Protein AF-A0A2E8IDT7-F1 (afdb_monomer_lite)

pLDDT: mean 93.11, std 10.76, range [48.41, 98.69]

Radius of gyration: 14.95 Å; chains: 1; bounding box: 44×23×41 Å

Secondary structure (DSSP, 8-state):
-EEE---SSBPPEEB-TTSSBPTTTT-BGGG--HHHHHHHHHHHHHHHHHHHHHHHHTT-TT-SPP-S-TTGGGGHHHHHHHHHHHHHHHSS--------

Foldseek 3Di:
DFDAAADLFFHTWAADPVRHTDPRGRDGLVPDDPVNVVVLLVVLLVVLLVVLLVCLAVVNPPVDDQRYDCNHNPRPSVVSSVVSSVCSNVVHDHPPPPPD

Structure (mmCIF, N/CA/C/O backbone):
data_AF-A0A2E8IDT7-F1
#
_entry.id   AF-A0A2E8IDT7-F1
#
loop_
_atom_site.group_PDB
_atom_site.id
_atom_site.type_symbol
_atom_site.label_atom_id
_atom_site.label_alt_id
_atom_site.label_comp_id
_atom_site.label_asym_id
_atom_site.label_entity_id
_atom_site.label_seq_id
_atom_site.pdbx_PDB_ins_code
_atom_site.Cartn_x
_atom_site.Cartn_y
_atom_site.Cartn_z
_atom_site.occupancy
_atom_site.B_iso_or_equiv
_atom_site.auth_seq_id
_atom_site.auth_comp_id
_atom_site.auth_asym_id
_atom_site.auth_atom_id
_atom_site.pdbx_PDB_model_num
ATOM 1 N N . MET A 1 1 ? 8.502 -4.683 6.177 1.00 92.31 1 MET A N 1
ATOM 2 C CA . MET A 1 1 ? 8.234 -5.973 5.520 1.00 92.31 1 MET A CA 1
ATOM 3 C C . MET A 1 1 ? 6.798 -6.399 5.786 1.00 92.31 1 MET A C 1
ATOM 5 O O . MET A 1 1 ? 6.339 -6.252 6.914 1.00 92.31 1 MET A O 1
ATOM 9 N N . PHE A 1 2 ? 6.103 -6.903 4.763 1.00 92.94 2 PHE A N 1
ATOM 10 C CA . PHE A 1 2 ? 4.791 -7.528 4.938 1.00 92.94 2 PHE A CA 1
ATOM 11 C C . PHE A 1 2 ? 4.940 -8.900 5.581 1.00 92.94 2 PHE A C 1
ATOM 13 O O . PHE A 1 2 ? 5.823 -9.659 5.191 1.00 92.94 2 PHE A O 1
ATOM 20 N N . THR A 1 3 ? 4.085 -9.207 6.549 1.00 93.81 3 THR A N 1
ATOM 21 C CA . THR A 1 3 ? 4.074 -10.520 7.213 1.00 93.81 3 THR A CA 1
ATOM 22 C C . THR A 1 3 ? 2.737 -11.241 7.075 1.00 93.81 3 THR A C 1
ATOM 24 O O . THR A 1 3 ? 2.673 -12.432 7.351 1.00 93.81 3 THR A O 1
ATOM 27 N N . ALA A 1 4 ? 1.679 -10.541 6.656 1.00 96.06 4 ALA A N 1
ATOM 28 C CA . ALA A 1 4 ? 0.391 -11.132 6.305 1.00 96.06 4 ALA A CA 1
ATOM 29 C C . ALA A 1 4 ? -0.396 -10.208 5.362 1.00 96.06 4 ALA A C 1
ATOM 31 O O . ALA A 1 4 ? -0.264 -8.980 5.431 1.00 96.06 4 ALA A O 1
ATOM 32 N N . PHE A 1 5 ? -1.226 -10.813 4.512 1.00 97.50 5 PHE A N 1
ATOM 33 C CA . PHE A 1 5 ? -2.164 -10.118 3.631 1.00 97.50 5 PHE A CA 1
ATOM 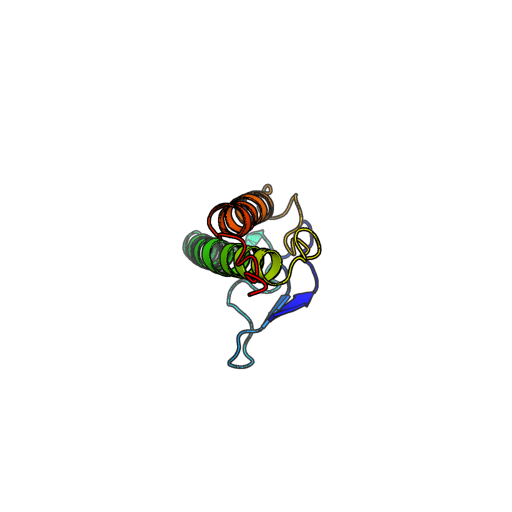34 C C . PHE A 1 5 ? -3.287 -9.440 4.419 1.00 97.50 5 PHE A C 1
ATOM 36 O O . PHE A 1 5 ? -3.687 -9.906 5.486 1.00 97.50 5 PHE A O 1
ATOM 43 N N . GLY A 1 6 ? -3.796 -8.333 3.880 1.00 97.44 6 GLY A N 1
ATOM 44 C CA . GLY A 1 6 ? -4.990 -7.677 4.395 1.00 97.44 6 GLY A CA 1
ATOM 45 C C . GLY A 1 6 ? -6.261 -8.444 4.037 1.00 97.44 6 GLY A C 1
ATOM 46 O O . GLY A 1 6 ? -6.279 -9.303 3.158 1.00 97.44 6 GLY A O 1
ATOM 47 N N . THR A 1 7 ? -7.352 -8.082 4.697 1.00 98.19 7 THR A N 1
ATOM 48 C CA . THR A 1 7 ? -8.706 -8.568 4.393 1.00 98.19 7 THR A CA 1
ATOM 49 C C . THR A 1 7 ? -9.580 -7.391 3.975 1.00 98.19 7 THR A C 1
ATOM 51 O O . THR A 1 7 ? -9.142 -6.244 4.022 1.00 98.19 7 THR A O 1
ATOM 54 N N . ARG A 1 8 ? -10.842 -7.632 3.602 1.00 98.38 8 ARG A N 1
ATOM 55 C CA . ARG A 1 8 ? -11.805 -6.545 3.347 1.00 98.38 8 ARG A CA 1
ATOM 56 C C . ARG A 1 8 ? -11.964 -5.566 4.519 1.00 98.38 8 ARG A C 1
ATOM 58 O O . ARG A 1 8 ? -12.308 -4.414 4.292 1.00 98.38 8 ARG A O 1
ATOM 65 N N . TYR A 1 9 ? -11.698 -6.011 5.749 1.00 98.19 9 TYR A N 1
ATOM 66 C CA . TYR A 1 9 ? -11.874 -5.204 6.958 1.00 98.19 9 TYR A CA 1
ATOM 67 C C . TYR A 1 9 ? -10.562 -4.693 7.540 1.00 98.19 9 TYR A C 1
ATOM 69 O O . TYR A 1 9 ? -10.546 -3.607 8.100 1.00 98.19 9 TYR A O 1
ATOM 77 N N . HIS A 1 10 ? -9.467 -5.438 7.396 1.00 98.56 10 HIS A N 1
ATOM 78 C CA . HIS A 1 10 ? -8.203 -5.127 8.061 1.00 98.56 10 HIS A CA 1
ATOM 79 C C . HIS A 1 10 ? -7.090 -4.839 7.063 1.00 98.56 10 HIS A C 1
ATOM 81 O O . HIS A 1 10 ? -6.922 -5.557 6.073 1.00 98.56 10 HIS A O 1
ATOM 87 N N . ALA A 1 11 ? -6.275 -3.836 7.381 1.00 98.31 11 ALA A N 1
ATOM 88 C CA . ALA A 1 11 ? -5.034 -3.585 6.670 1.00 98.31 11 ALA A CA 1
ATOM 89 C C . ALA A 1 11 ? -4.081 -4.794 6.778 1.00 98.31 11 ALA A C 1
ATOM 91 O O . ALA A 1 11 ? -4.119 -5.525 7.773 1.00 98.31 11 ALA A O 1
ATOM 92 N N . PRO A 1 12 ? -3.185 -4.999 5.797 1.00 98.12 12 PRO A N 1
ATOM 93 C CA . PRO A 1 12 ? -2.128 -5.995 5.913 1.00 98.12 12 PRO A CA 1
ATOM 94 C C . PRO A 1 12 ? -1.233 -5.739 7.129 1.00 98.12 12 PRO A C 1
ATOM 96 O O . PRO A 1 12 ? -1.150 -4.626 7.661 1.00 98.12 12 PRO A O 1
ATOM 99 N N . VAL A 1 13 ? -0.516 -6.780 7.547 1.00 97.88 13 VAL A N 1
ATOM 100 C CA . VAL A 1 13 ? 0.469 -6.659 8.623 1.00 97.88 13 VAL A CA 1
ATOM 101 C C . VAL A 1 13 ? 1.794 -6.202 8.025 1.00 97.88 13 VAL A C 1
ATOM 103 O O . VAL A 1 13 ? 2.365 -6.890 7.173 1.00 97.88 13 VAL A O 1
ATOM 106 N N . TYR A 1 14 ? 2.294 -5.052 8.478 1.00 97.12 14 TYR A N 1
ATOM 107 C CA . TYR A 1 14 ? 3.560 -4.487 8.025 1.00 97.12 14 TYR A CA 1
ATOM 108 C C . TYR A 1 14 ? 4.457 -4.076 9.192 1.00 97.12 14 TYR A C 1
ATOM 110 O O . TYR A 1 14 ? 4.139 -3.174 9.971 1.00 97.12 14 TYR A O 1
ATOM 118 N N . ARG A 1 15 ? 5.634 -4.703 9.256 1.00 97.06 15 ARG A N 1
ATOM 119 C CA . ARG A 1 15 ? 6.687 -4.410 10.233 1.00 97.06 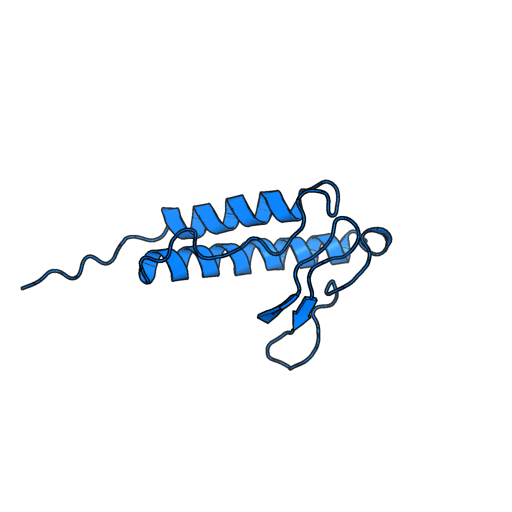15 ARG A CA 1
ATOM 120 C C . ARG A 1 15 ? 7.709 -3.437 9.648 1.00 97.06 15 ARG A C 1
ATOM 122 O O . ARG A 1 15 ? 8.242 -3.682 8.570 1.00 97.06 15 ARG A O 1
ATOM 129 N N . LEU A 1 16 ? 7.983 -2.336 10.330 1.00 94.38 16 LEU A N 1
ATOM 130 C CA . LEU A 1 16 ? 9.053 -1.392 10.012 1.00 94.38 16 LEU A CA 1
ATOM 131 C C . LEU A 1 16 ? 10.424 -2.017 10.298 1.00 94.38 16 LEU A C 1
ATOM 133 O O . LEU A 1 16 ? 10.538 -2.947 11.096 1.00 94.38 16 LEU A O 1
ATOM 137 N N . ASP A 1 17 ? 11.476 -1.460 9.705 1.00 92.12 17 ASP A N 1
ATOM 138 C CA . ASP A 1 17 ? 12.847 -1.954 9.906 1.00 92.12 17 ASP A CA 1
ATOM 139 C C . ASP A 1 17 ? 13.327 -1.773 11.358 1.00 92.12 17 ASP A C 1
ATOM 141 O O . ASP A 1 17 ? 14.178 -2.513 11.834 1.00 92.12 17 ASP A O 1
ATOM 145 N N . SER A 1 18 ? 12.704 -0.856 12.106 1.00 92.94 18 SER A N 1
ATOM 146 C CA . SER A 1 18 ? 12.899 -0.688 13.552 1.00 92.94 18 SER A CA 1
ATOM 147 C C . SER A 1 18 ? 12.306 -1.819 14.407 1.00 92.94 18 SER A C 1
ATOM 149 O O . SER A 1 18 ? 12.388 -1.766 15.631 1.00 92.94 18 SER A O 1
ATOM 151 N N . GLY A 1 19 ? 11.641 -2.804 13.796 1.00 92.19 19 GLY A N 1
ATOM 152 C CA . GLY A 1 19 ? 10.963 -3.908 14.478 1.00 92.19 19 GLY A CA 1
ATOM 153 C C . GLY A 1 19 ? 9.541 -3.589 14.955 1.00 92.19 19 GLY A C 1
ATOM 154 O O . GLY A 1 19 ? 8.795 -4.510 15.284 1.00 92.19 19 GLY A O 1
ATOM 155 N N . LYS A 1 20 ? 9.127 -2.316 14.944 1.00 95.00 20 LYS A N 1
ATOM 156 C CA . LYS A 1 20 ? 7.754 -1.889 15.271 1.00 95.00 20 LYS A CA 1
ATOM 157 C C . LYS A 1 20 ? 6.807 -2.107 14.091 1.00 95.00 20 LYS A C 1
ATOM 159 O O . LYS A 1 20 ? 7.238 -2.117 12.944 1.00 95.00 20 LYS A O 1
ATOM 164 N N . ASN A 1 21 ? 5.509 -2.226 14.348 1.00 96.06 21 ASN A N 1
ATOM 165 C CA . ASN A 1 21 ? 4.508 -2.208 13.279 1.00 96.06 21 ASN A CA 1
ATOM 166 C C . ASN A 1 21 ? 4.277 -0.777 12.775 1.00 96.06 21 ASN A C 1
ATOM 168 O O . ASN A 1 21 ? 4.409 0.180 13.538 1.00 96.06 21 ASN A O 1
ATOM 172 N N . ALA A 1 22 ? 3.930 -0.635 11.493 1.00 96.56 22 ALA A N 1
ATOM 173 C CA . ALA A 1 22 ? 3.414 0.634 10.985 1.00 96.56 22 ALA A CA 1
ATOM 174 C C . ALA A 1 22 ? 2.118 1.008 11.723 1.00 96.56 22 ALA A C 1
ATOM 176 O O . ALA A 1 22 ? 1.372 0.118 12.131 1.00 96.56 22 ALA A O 1
ATOM 177 N N . SER A 1 23 ? 1.836 2.303 11.870 1.00 97.56 23 SER A N 1
ATOM 178 C CA . SER A 1 23 ? 0.667 2.807 12.612 1.00 97.56 23 SER A CA 1
ATOM 179 C C . SER A 1 23 ? -0.658 2.225 12.101 1.00 97.56 23 SER A C 1
ATOM 181 O O . SER A 1 23 ? -1.540 1.915 12.890 1.00 97.56 23 SER A O 1
ATOM 183 N N . TRP A 1 24 ? -0.769 2.024 10.787 1.00 97.69 24 TRP A N 1
ATOM 184 C CA . TRP A 1 24 ? -1.939 1.481 10.097 1.00 97.69 24 TRP A CA 1
ATOM 185 C C . TRP A 1 24 ? -1.980 -0.054 10.052 1.00 97.69 24 TRP A C 1
ATOM 187 O O . TRP A 1 24 ? -2.988 -0.631 9.646 1.00 97.69 24 TRP A O 1
ATOM 197 N N . SER A 1 25 ? -0.885 -0.730 10.413 1.00 97.81 25 SER A N 1
ATOM 198 C CA . SER A 1 25 ? -0.740 -2.183 10.283 1.00 97.81 25 SER A CA 1
ATOM 199 C C . SER A 1 25 ? -1.821 -2.914 11.070 1.00 97.81 25 SER A C 1
ATOM 201 O O . SER A 1 25 ? -2.052 -2.600 12.237 1.00 97.81 25 SER A O 1
ATOM 203 N N . SER A 1 26 ? -2.427 -3.944 10.469 1.00 97.88 26 SER A N 1
ATOM 204 C CA . SER A 1 26 ? -3.491 -4.775 11.071 1.00 97.88 26 SER A CA 1
ATOM 205 C C . SER A 1 26 ? -4.724 -4.030 11.593 1.00 97.88 26 SER A C 1
ATOM 207 O O . SER A 1 26 ? -5.579 -4.655 12.214 1.00 97.88 26 SER A O 1
ATOM 209 N N . LEU A 1 27 ? -4.843 -2.720 11.367 1.00 98.38 27 LEU A N 1
ATOM 210 C CA . LEU A 1 27 ? -5.989 -1.968 11.855 1.00 98.38 27 LEU A CA 1
ATOM 211 C C . LEU A 1 27 ? -7.233 -2.254 11.024 1.00 98.38 27 LEU A C 1
ATOM 213 O O . LEU A 1 27 ? -7.164 -2.425 9.804 1.00 98.38 27 LEU A O 1
ATOM 217 N N . ASP A 1 28 ? -8.374 -2.251 11.707 1.00 98.44 28 ASP A N 1
ATOM 218 C CA . ASP A 1 28 ? -9.682 -2.275 11.071 1.00 98.44 28 ASP A CA 1
ATOM 219 C C . ASP A 1 28 ? -9.932 -0.975 10.289 1.00 98.44 28 ASP A C 1
ATOM 221 O O . ASP A 1 28 ? -9.538 0.116 10.707 1.00 98.44 28 ASP A O 1
ATOM 225 N N . SER A 1 29 ? -10.624 -1.095 9.160 1.00 97.88 29 SER A N 1
ATOM 226 C CA . SER A 1 29 ? -10.983 -0.002 8.257 1.00 97.88 29 SER A CA 1
ATOM 227 C C . SER A 1 29 ? -11.707 1.156 8.958 1.00 97.88 29 SER A C 1
ATOM 229 O O . SER A 1 29 ? -11.486 2.311 8.603 1.00 97.88 29 SER A O 1
ATOM 231 N N . SER A 1 30 ? -12.491 0.883 10.006 1.00 97.94 30 SER A N 1
ATOM 232 C CA . SER A 1 30 ? -13.182 1.896 10.819 1.00 97.94 30 SER A CA 1
ATOM 233 C C . SER A 1 30 ? -12.245 2.777 11.653 1.00 97.94 30 SER A C 1
ATOM 235 O O . SER A 1 30 ? -12.667 3.820 12.147 1.00 97.94 30 SER A O 1
ATOM 237 N N . LYS A 1 31 ? -10.974 2.389 11.822 1.00 98.38 31 LYS A N 1
ATOM 238 C CA . LYS A 1 31 ? -9.962 3.160 12.565 1.00 98.38 31 LYS A CA 1
ATOM 239 C C . LYS A 1 31 ? -9.177 4.137 11.687 1.00 98.38 31 LYS A C 1
ATOM 241 O O . LYS A 1 31 ? -8.333 4.863 12.204 1.00 98.38 31 LYS A O 1
ATOM 246 N N . PHE A 1 32 ? -9.432 4.166 10.379 1.00 98.19 32 PHE A N 1
ATOM 247 C CA . PHE A 1 32 ? -8.703 5.013 9.437 1.00 98.19 32 PHE A CA 1
ATOM 248 C C . PHE A 1 32 ? -9.280 6.424 9.354 1.00 98.19 32 PHE A C 1
ATOM 250 O O . PHE A 1 32 ? -10.141 6.718 8.523 1.00 98.19 32 PHE A O 1
ATOM 257 N N . ASP A 1 33 ? -8.731 7.321 10.165 1.00 98.00 33 ASP A N 1
ATOM 258 C CA . ASP A 1 33 ? -8.939 8.756 10.006 1.00 98.00 33 ASP A CA 1
ATOM 259 C C . ASP A 1 33 ? -8.137 9.342 8.823 1.00 98.00 33 ASP A C 1
ATOM 261 O O . ASP A 1 33 ? -7.347 8.667 8.153 1.00 98.00 33 ASP A O 1
ATOM 265 N N . THR A 1 34 ? -8.331 10.635 8.558 1.00 97.88 34 THR A N 1
ATOM 266 C CA . THR A 1 34 ? -7.653 11.354 7.470 1.00 97.88 34 THR A CA 1
ATOM 267 C C . THR A 1 34 ? -6.125 11.316 7.587 1.00 97.88 34 THR A C 1
ATOM 269 O O . THR A 1 34 ? -5.431 11.237 6.569 1.00 97.88 34 THR A O 1
ATOM 272 N N . ALA A 1 35 ? -5.579 11.374 8.805 1.00 98.06 35 ALA A N 1
ATOM 273 C CA . ALA A 1 35 ? -4.135 11.374 9.021 1.00 98.06 35 ALA A CA 1
ATOM 274 C C . ALA A 1 35 ? -3.539 10.001 8.683 1.00 98.06 35 ALA A C 1
ATOM 276 O O . ALA A 1 35 ? -2.548 9.915 7.951 1.00 98.06 35 ALA A O 1
ATOM 277 N N . LEU A 1 36 ? -4.196 8.932 9.126 1.00 98.06 36 LEU A N 1
ATOM 278 C CA . LEU A 1 36 ? -3.777 7.560 8.888 1.00 98.06 36 LEU A CA 1
ATOM 279 C C . LEU A 1 36 ? -3.918 7.162 7.417 1.00 98.06 36 LEU A C 1
ATOM 281 O O . LEU A 1 36 ? -3.033 6.515 6.856 1.00 98.06 36 LEU A O 1
ATOM 285 N N . GLN A 1 37 ? -4.986 7.610 6.750 1.00 98.44 37 GLN A N 1
ATOM 286 C CA . GLN A 1 37 ? -5.141 7.428 5.304 1.00 98.44 37 GLN A CA 1
ATOM 287 C C . GLN A 1 37 ? -4.040 8.150 4.519 1.00 98.44 37 GLN A C 1
ATOM 289 O O . GLN A 1 37 ? -3.506 7.595 3.556 1.00 98.44 37 GLN A O 1
ATOM 294 N N . LYS A 1 38 ? -3.651 9.363 4.938 1.00 98.50 38 LYS A N 1
ATOM 295 C CA . LYS A 1 38 ? -2.536 10.099 4.324 1.00 98.50 38 LYS A CA 1
ATOM 296 C C . LYS A 1 38 ? -1.211 9.358 4.500 1.00 98.50 38 LYS A C 1
ATOM 298 O O . LYS A 1 38 ? -0.459 9.234 3.532 1.00 98.50 38 LYS A O 1
ATOM 303 N N . GLU A 1 39 ? -0.935 8.844 5.696 1.00 98.12 39 GLU A N 1
ATOM 304 C CA . GLU A 1 39 ? 0.256 8.032 5.956 1.00 98.12 39 GLU A CA 1
ATOM 305 C C . GLU A 1 39 ? 0.273 6.772 5.080 1.00 98.12 39 GLU A C 1
ATOM 307 O O . GLU A 1 39 ? 1.259 6.513 4.382 1.00 98.12 39 GLU A O 1
ATOM 312 N N . LEU A 1 40 ? -0.843 6.035 5.040 1.00 98.38 40 LEU A N 1
ATOM 313 C CA . LEU A 1 40 ? -0.985 4.837 4.218 1.00 98.38 40 LEU A CA 1
ATOM 314 C C . LEU A 1 40 ? -0.769 5.149 2.729 1.00 98.38 40 LEU A C 1
ATOM 316 O O . LEU A 1 40 ? -0.066 4.413 2.037 1.00 98.38 40 LEU A O 1
ATOM 320 N N . ARG A 1 41 ? -1.310 6.267 2.232 1.00 98.69 41 ARG A N 1
ATOM 321 C CA . ARG A 1 41 ? -1.126 6.704 0.841 1.00 98.69 41 ARG A CA 1
ATOM 322 C C . ARG A 1 41 ? 0.348 6.934 0.510 1.00 98.69 41 ARG A C 1
ATOM 324 O O . ARG A 1 41 ? 0.828 6.447 -0.513 1.00 98.69 41 ARG A O 1
ATOM 331 N N . ILE A 1 42 ? 1.074 7.645 1.376 1.00 98.44 42 ILE A N 1
ATOM 332 C CA . ILE A 1 42 ? 2.514 7.905 1.208 1.00 98.44 42 ILE A CA 1
ATOM 333 C C . ILE A 1 42 ? 3.295 6.590 1.210 1.00 98.44 42 ILE A C 1
ATOM 335 O O . ILE A 1 42 ? 4.183 6.396 0.375 1.00 98.44 42 ILE A O 1
ATOM 339 N N . PHE A 1 43 ? 2.953 5.684 2.126 1.00 97.81 43 PHE A N 1
ATOM 340 C CA . PHE A 1 43 ? 3.565 4.367 2.197 1.00 97.81 43 PHE A CA 1
ATOM 341 C C . PHE A 1 43 ? 3.370 3.579 0.894 1.00 97.81 43 PHE A C 1
ATOM 343 O O . PHE A 1 43 ? 4.360 3.131 0.313 1.00 97.81 43 PHE A O 1
ATOM 350 N N . ILE A 1 44 ? 2.127 3.451 0.411 1.00 98.31 44 ILE A N 1
ATOM 351 C CA . ILE A 1 44 ? 1.795 2.692 -0.804 1.00 98.31 44 ILE A CA 1
ATOM 352 C C . ILE A 1 44 ? 2.565 3.243 -2.002 1.00 98.31 44 ILE A C 1
ATOM 354 O O . ILE A 1 44 ? 3.252 2.483 -2.683 1.00 98.31 44 ILE A O 1
ATOM 358 N N . LEU A 1 45 ? 2.518 4.564 -2.213 1.00 98.38 45 LEU A N 1
ATOM 359 C CA . LEU A 1 45 ? 3.192 5.223 -3.333 1.00 98.38 45 LEU A CA 1
ATOM 360 C C . LEU A 1 45 ? 4.691 4.915 -3.370 1.00 98.38 45 LEU A C 1
ATOM 362 O O . LEU A 1 45 ? 5.234 4.617 -4.428 1.00 98.38 45 LEU A O 1
ATOM 366 N N . ARG A 1 46 ? 5.366 4.964 -2.217 1.00 97.44 46 ARG A N 1
ATOM 367 C CA . ARG A 1 46 ? 6.810 4.705 -2.134 1.00 97.44 46 ARG A CA 1
ATOM 368 C C . ARG A 1 46 ? 7.133 3.221 -2.264 1.00 97.44 46 ARG A C 1
ATOM 370 O O . ARG A 1 46 ? 8.048 2.848 -2.998 1.00 97.44 46 ARG A O 1
ATOM 377 N N . LYS A 1 47 ? 6.411 2.370 -1.531 1.00 96.69 47 LYS A N 1
ATOM 378 C CA . LYS A 1 47 ? 6.737 0.948 -1.426 1.00 96.69 47 LYS A CA 1
ATOM 379 C C . LYS A 1 47 ? 6.412 0.196 -2.710 1.00 96.69 47 LYS A C 1
ATOM 381 O O . LYS A 1 47 ? 7.281 -0.521 -3.196 1.00 96.69 47 LYS A O 1
ATOM 386 N N . ALA A 1 48 ? 5.213 0.382 -3.259 1.00 97.06 48 ALA A N 1
ATOM 387 C CA . ALA A 1 48 ? 4.789 -0.296 -4.479 1.00 97.06 48 ALA A CA 1
ATOM 388 C C . ALA A 1 48 ? 5.668 0.110 -5.670 1.00 97.06 48 ALA A C 1
ATOM 390 O O . ALA A 1 48 ? 6.154 -0.762 -6.385 1.00 97.06 48 ALA A O 1
ATOM 391 N N . PHE A 1 49 ? 5.980 1.406 -5.810 1.00 97.06 49 PHE A N 1
ATOM 392 C CA . PHE A 1 49 ? 6.920 1.891 -6.825 1.00 97.06 49 PHE A CA 1
ATOM 393 C C . PHE A 1 49 ? 8.296 1.231 -6.691 1.00 97.06 49 PHE A C 1
ATOM 395 O O . PHE A 1 49 ? 8.798 0.649 -7.648 1.00 97.06 49 PHE A O 1
ATOM 402 N N . SER A 1 50 ? 8.888 1.251 -5.491 1.00 95.44 50 SER A N 1
ATOM 403 C CA . SER A 1 50 ? 10.191 0.622 -5.239 1.00 95.44 50 SER A CA 1
ATOM 404 C C . SER A 1 50 ? 10.194 -0.879 -5.555 1.00 95.44 50 SER A C 1
ATOM 406 O O . SER A 1 50 ? 11.196 -1.395 -6.049 1.00 95.44 50 SER A O 1
ATOM 408 N N . MET A 1 51 ? 9.086 -1.579 -5.298 1.00 95.31 51 MET A N 1
ATOM 409 C CA . MET A 1 51 ? 8.939 -2.989 -5.665 1.00 95.31 51 MET A CA 1
ATOM 410 C C . MET A 1 51 ? 8.843 -3.178 -7.181 1.00 95.31 51 MET A C 1
ATOM 412 O O . MET A 1 51 ? 9.543 -4.033 -7.707 1.00 95.31 51 MET A O 1
ATOM 416 N N . GLY A 1 52 ? 8.086 -2.338 -7.893 1.00 95.88 52 GLY A N 1
ATOM 417 C CA . GLY A 1 52 ? 8.024 -2.366 -9.358 1.00 95.88 52 GLY A CA 1
ATOM 418 C C . GLY A 1 52 ? 9.391 -2.156 -10.014 1.00 95.88 52 GLY A C 1
ATOM 419 O O . GLY A 1 52 ? 9.780 -2.923 -10.892 1.00 95.88 52 GLY A O 1
ATOM 420 N N . VAL A 1 53 ? 10.171 -1.187 -9.519 1.00 95.12 53 VAL A N 1
ATOM 421 C CA . VAL A 1 53 ? 11.567 -0.967 -9.944 1.00 95.12 53 VAL A CA 1
ATOM 422 C C . VAL A 1 53 ? 12.402 -2.229 -9.714 1.00 95.12 53 VAL A C 1
ATOM 424 O O . VAL A 1 53 ? 13.113 -2.687 -10.609 1.00 95.12 53 VAL A O 1
ATOM 427 N N . LYS A 1 54 ? 12.317 -2.814 -8.511 1.00 93.44 54 LYS A N 1
ATOM 428 C CA . LYS A 1 54 ? 13.089 -4.005 -8.141 1.00 93.44 54 LYS A CA 1
ATOM 429 C C . LYS A 1 54 ? 12.736 -5.200 -9.026 1.00 93.44 54 LYS A C 1
ATOM 431 O O . LYS A 1 54 ? 13.643 -5.884 -9.494 1.00 93.44 54 LYS A O 1
ATOM 436 N N . ASP A 1 55 ? 11.458 -5.452 -9.261 1.00 94.38 55 ASP A N 1
ATOM 437 C CA . ASP A 1 55 ? 11.008 -6.563 -10.096 1.00 94.38 55 ASP A CA 1
ATOM 438 C C . ASP A 1 55 ? 11.420 -6.361 -11.550 1.00 94.38 55 ASP A C 1
ATOM 440 O O . ASP A 1 55 ? 11.898 -7.294 -12.189 1.00 94.38 55 ASP A O 1
ATOM 444 N N . ARG A 1 56 ? 11.322 -5.129 -12.062 1.00 93.31 56 ARG A N 1
ATOM 445 C CA . ARG A 1 56 ? 11.783 -4.781 -13.408 1.00 93.31 56 ARG A CA 1
ATOM 446 C C . ARG A 1 56 ? 13.276 -5.041 -13.592 1.00 93.31 56 ARG A C 1
ATOM 448 O O . ARG A 1 56 ? 13.657 -5.648 -14.587 1.00 93.31 56 ARG A O 1
ATOM 455 N N . VAL A 1 57 ? 14.106 -4.620 -12.636 1.00 91.62 57 VAL A N 1
ATOM 456 C CA . VAL A 1 57 ? 15.565 -4.837 -12.669 1.00 91.62 57 VAL A CA 1
ATOM 457 C C . VAL A 1 57 ? 15.921 -6.320 -12.576 1.00 91.62 57 VAL A C 1
ATOM 459 O O . VAL A 1 57 ? 16.845 -6.765 -13.247 1.00 91.62 57 VAL A O 1
ATOM 462 N N . ASN A 1 58 ? 15.187 -7.088 -11.770 1.00 90.94 58 ASN A N 1
ATOM 463 C CA . ASN A 1 58 ? 15.455 -8.511 -11.559 1.00 90.94 58 ASN A CA 1
ATOM 464 C C . ASN A 1 58 ? 14.712 -9.435 -12.538 1.00 90.94 58 ASN A C 1
ATOM 466 O O . ASN A 1 58 ? 14.791 -10.647 -12.372 1.00 90.94 58 ASN A O 1
ATOM 470 N N . LEU A 1 59 ? 13.994 -8.886 -13.528 1.00 90.31 59 LEU A N 1
ATOM 471 C CA . LEU A 1 59 ? 13.168 -9.632 -14.489 1.00 90.31 59 LEU A CA 1
ATOM 472 C C . LEU A 1 59 ? 12.084 -10.516 -13.832 1.00 90.31 59 LEU A C 1
ATOM 474 O O . LEU A 1 59 ? 11.782 -11.600 -14.317 1.00 90.31 59 LEU A O 1
ATOM 478 N N . LYS A 1 60 ? 11.477 -10.027 -12.744 1.00 91.69 60 LYS A N 1
ATOM 479 C CA . LYS A 1 60 ? 10.441 -10.698 -11.928 1.00 91.69 60 LYS A CA 1
ATOM 480 C C . LYS A 1 60 ? 9.100 -9.957 -11.920 1.00 91.69 60 LYS A C 1
ATOM 482 O O . LYS A 1 60 ? 8.364 -9.969 -10.936 1.00 91.69 60 LYS A O 1
ATOM 487 N N . VAL A 1 61 ? 8.807 -9.219 -12.990 1.00 89.88 61 VAL A N 1
ATOM 488 C CA . VAL A 1 61 ? 7.570 -8.428 -13.087 1.00 89.88 61 VAL A CA 1
ATOM 489 C C . VAL A 1 61 ? 6.358 -9.349 -12.951 1.00 89.88 61 VAL A C 1
ATOM 491 O O . VAL A 1 61 ? 6.248 -10.335 -13.672 1.00 89.88 61 VAL A O 1
ATOM 494 N N . GLY A 1 62 ? 5.445 -9.001 -12.046 1.00 83.12 62 GLY A N 1
ATOM 495 C CA . GLY A 1 62 ? 4.240 -9.783 -11.765 1.00 83.12 62 GLY A CA 1
ATOM 496 C C . GLY A 1 62 ? 4.393 -10.837 -10.665 1.00 83.12 62 GLY A C 1
ATOM 497 O O . GLY A 1 62 ? 3.383 -11.401 -10.264 1.00 83.12 62 GLY A O 1
ATOM 498 N N . GLU A 1 63 ? 5.600 -11.068 -10.132 1.00 84.25 63 GLU A N 1
ATOM 499 C CA . GLU A 1 63 ? 5.793 -11.953 -8.967 1.00 84.25 63 GLU A CA 1
ATOM 500 C C . GLU A 1 63 ? 5.456 -11.264 -7.632 1.00 84.25 63 GLU A C 1
ATOM 502 O O . GLU A 1 63 ? 5.259 -11.932 -6.619 1.00 84.25 63 GLU A O 1
ATOM 507 N N . THR A 1 64 ? 5.395 -9.927 -7.598 1.00 82.81 64 THR A N 1
ATOM 508 C CA . THR A 1 64 ? 4.995 -9.182 -6.397 1.00 82.81 64 THR A CA 1
ATOM 509 C C . THR A 1 64 ? 3.478 -9.148 -6.242 1.00 82.81 64 THR A C 1
ATOM 511 O O . THR A 1 64 ? 2.774 -8.501 -7.022 1.00 82.81 64 THR A O 1
ATOM 514 N N . ASP A 1 65 ? 2.990 -9.731 -5.150 1.00 88.44 65 ASP A N 1
ATOM 515 C CA . ASP A 1 65 ? 1.587 -9.634 -4.769 1.00 88.44 65 ASP A CA 1
ATOM 516 C C . ASP A 1 65 ? 1.186 -8.235 -4.273 1.00 88.44 65 ASP A C 1
ATOM 518 O O . ASP A 1 65 ? 1.965 -7.475 -3.685 1.00 88.44 65 ASP A O 1
ATOM 522 N N . ASN A 1 66 ? -0.094 -7.912 -4.458 1.00 93.56 66 ASN A N 1
ATOM 523 C CA . ASN A 1 66 ? -0.731 -6.790 -3.783 1.00 93.56 66 ASN A CA 1
ATOM 524 C C . ASN A 1 66 ? -1.257 -7.243 -2.418 1.00 93.56 66 ASN A C 1
ATOM 526 O O . ASN A 1 66 ? -2.160 -8.070 -2.328 1.00 93.56 66 ASN A O 1
ATOM 530 N N . PHE A 1 67 ? -0.707 -6.670 -1.352 1.00 96.25 67 PHE A N 1
ATOM 531 C CA . PHE A 1 67 ? -1.041 -7.062 0.017 1.00 96.25 67 PHE A CA 1
ATOM 532 C C . PHE A 1 67 ? -2.365 -6.475 0.523 1.00 96.25 67 PHE A C 1
ATOM 534 O O . PHE A 1 67 ? -2.843 -6.879 1.584 1.00 96.25 67 PHE A O 1
ATOM 541 N N . PHE A 1 68 ? -2.958 -5.519 -0.196 1.00 98.06 68 PHE A N 1
ATOM 542 C CA . PHE A 1 68 ? -4.233 -4.910 0.172 1.00 98.06 68 PHE A CA 1
ATOM 543 C C . PHE A 1 68 ? -5.391 -5.641 -0.502 1.00 98.06 68 PHE A C 1
ATOM 545 O O . PHE A 1 68 ? -5.388 -5.844 -1.712 1.00 98.06 68 PHE A O 1
ATOM 552 N N . HIS A 1 69 ? -6.420 -5.985 0.270 1.00 98.25 69 HIS A N 1
ATOM 553 C CA . HIS A 1 69 ? -7.643 -6.555 -0.286 1.00 98.25 69 HIS A CA 1
ATOM 554 C C . HIS A 1 69 ? -8.372 -5.530 -1.173 1.00 98.25 69 HIS A C 1
ATOM 556 O O . HIS A 1 69 ? -8.400 -4.340 -0.857 1.00 98.25 69 HIS A O 1
ATOM 562 N N . HIS A 1 70 ? -9.010 -5.981 -2.255 1.00 98.00 70 HIS A N 1
ATOM 563 C CA . HIS A 1 70 ? -9.671 -5.106 -3.235 1.00 98.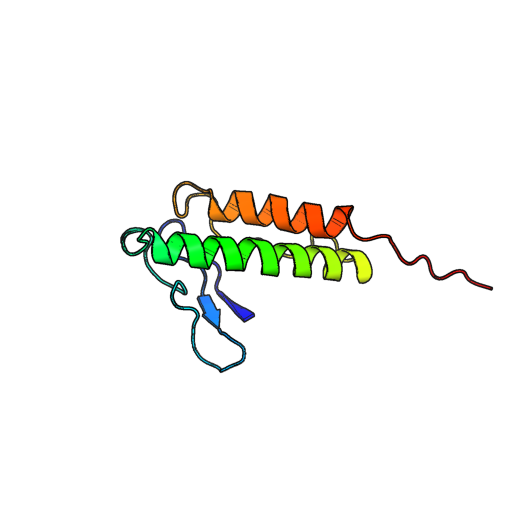00 70 HIS A CA 1
ATOM 564 C C . HIS A 1 70 ? -10.912 -4.375 -2.691 1.00 98.00 70 HIS A C 1
ATOM 566 O O . HIS A 1 70 ? -11.323 -3.377 -3.268 1.00 98.00 70 HIS A O 1
ATOM 572 N N . GLU A 1 71 ? -11.479 -4.834 -1.574 1.00 98.19 71 GLU A N 1
ATOM 573 C CA . GLU A 1 71 ? -12.594 -4.163 -0.876 1.00 98.19 71 GLU A CA 1
ATOM 574 C C . GLU A 1 71 ? -12.142 -3.281 0.302 1.00 98.19 71 GLU A C 1
ATOM 576 O O . GLU A 1 71 ? -12.927 -2.483 0.815 1.00 98.19 71 GLU A O 1
ATOM 581 N N . PHE A 1 72 ? -10.887 -3.401 0.751 1.00 98.44 72 PHE A N 1
ATOM 582 C CA . PHE A 1 72 ? -10.402 -2.662 1.918 1.00 98.44 72 PHE A CA 1
ATOM 583 C C . PHE A 1 72 ? -10.411 -1.155 1.645 1.00 98.44 72 PHE A C 1
ATOM 585 O O . PHE A 1 72 ? -9.865 -0.710 0.636 1.00 98.44 72 PHE A O 1
ATOM 592 N N . LEU A 1 73 ? -11.035 -0.373 2.535 1.00 97.88 73 LEU A N 1
ATOM 593 C CA . LEU A 1 73 ? -11.252 1.072 2.366 1.00 97.88 73 LEU A CA 1
ATOM 594 C C . LEU A 1 73 ? -11.828 1.422 0.982 1.00 97.88 73 LEU A C 1
ATOM 596 O O . LEU A 1 73 ? -11.329 2.307 0.294 1.00 97.88 73 LEU A O 1
ATOM 600 N N . SER A 1 74 ? -12.871 0.708 0.551 1.00 97.81 74 SER A N 1
ATOM 601 C CA . SER A 1 74 ? -13.485 0.887 -0.778 1.00 97.81 74 SER A CA 1
ATOM 602 C C . SER A 1 74 ? -12.513 0.660 -1.949 1.00 97.81 74 SER A C 1
ATOM 604 O O . SER A 1 74 ? -12.706 1.189 -3.039 1.00 97.81 74 SER A O 1
ATOM 606 N N . GLY A 1 75 ? -11.434 -0.096 -1.727 1.00 98.06 75 GLY A N 1
ATOM 607 C CA . GLY A 1 75 ? -10.515 -0.553 -2.768 1.00 98.06 75 GLY A CA 1
ATOM 608 C C . GLY A 1 75 ? -9.473 0.456 -3.246 1.00 98.06 75 GLY A C 1
ATOM 609 O O . GLY A 1 75 ? -8.618 0.101 -4.069 1.00 98.06 75 GLY A O 1
ATOM 610 N N . TRP A 1 76 ? -9.465 1.689 -2.727 1.00 98.38 76 TRP A N 1
ATOM 611 C CA . TRP A 1 76 ? -8.454 2.673 -3.125 1.00 98.38 76 TRP A CA 1
ATOM 612 C C . TRP A 1 76 ? -7.014 2.236 -2.793 1.00 98.38 76 TRP A C 1
ATOM 614 O O . TRP A 1 76 ? -6.146 2.485 -3.632 1.00 98.38 76 TRP A O 1
ATOM 624 N N . PRO A 1 77 ? -6.709 1.550 -1.665 1.00 98.62 77 PRO A N 1
ATOM 625 C CA . PRO A 1 77 ? -5.340 1.124 -1.368 1.00 98.62 77 PRO A CA 1
ATOM 626 C C . PRO A 1 77 ? -4.826 0.100 -2.380 1.00 98.62 77 PRO A C 1
ATOM 628 O O . PRO A 1 77 ? -3.708 0.215 -2.879 1.00 98.62 77 PRO A O 1
ATOM 631 N N . HIS A 1 78 ? -5.669 -0.874 -2.730 1.00 98.50 78 HIS A N 1
ATOM 632 C CA . HIS A 1 78 ? -5.347 -1.897 -3.718 1.00 98.50 78 HIS A CA 1
ATOM 633 C C . HIS A 1 78 ? -5.134 -1.284 -5.112 1.00 98.50 78 HIS A C 1
ATOM 635 O O . HIS A 1 78 ? -4.163 -1.622 -5.789 1.00 98.50 78 HIS A O 1
ATOM 641 N N . THR A 1 79 ? -5.996 -0.351 -5.524 1.00 98.50 79 THR A N 1
ATOM 642 C CA . THR A 1 79 ? -5.877 0.345 -6.818 1.00 98.50 79 THR A CA 1
ATOM 643 C C . THR A 1 79 ? -4.601 1.181 -6.88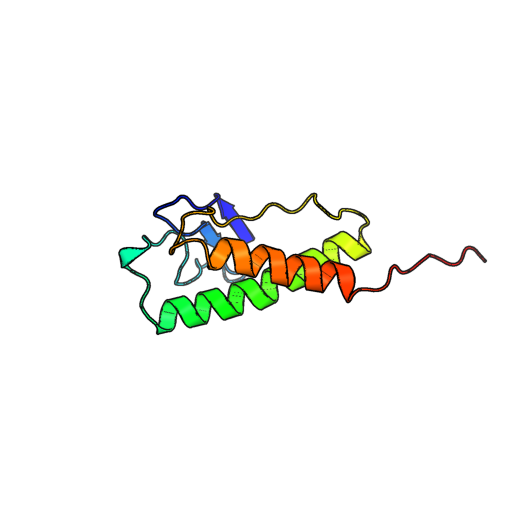5 1.00 98.50 79 THR A C 1
ATOM 645 O O . THR A 1 79 ? -3.792 1.005 -7.795 1.00 98.50 79 THR A O 1
ATOM 648 N N . LEU A 1 80 ? -4.351 2.001 -5.859 1.00 98.56 80 LEU A N 1
ATOM 649 C CA . LEU A 1 80 ? -3.163 2.849 -5.777 1.00 98.56 80 LEU A CA 1
ATOM 650 C C . LEU A 1 80 ? -1.864 2.034 -5.768 1.00 98.56 80 LEU A C 1
ATOM 652 O O . LEU A 1 80 ? -0.861 2.455 -6.344 1.00 98.56 80 LEU A O 1
ATOM 656 N N . TRP A 1 81 ? -1.871 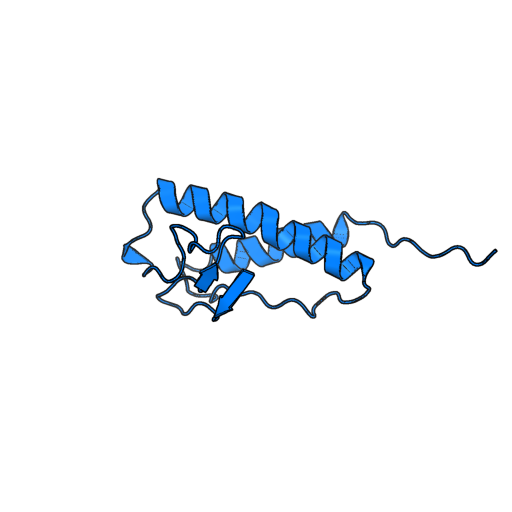0.863 -5.126 1.00 98.25 81 TRP A N 1
ATOM 657 C CA . TRP A 1 81 ? -0.734 -0.052 -5.150 1.00 98.25 81 TRP A CA 1
ATOM 658 C C . TRP A 1 81 ? -0.416 -0.511 -6.572 1.00 98.25 81 TRP A C 1
ATOM 660 O O . TRP A 1 81 ? 0.736 -0.422 -6.990 1.0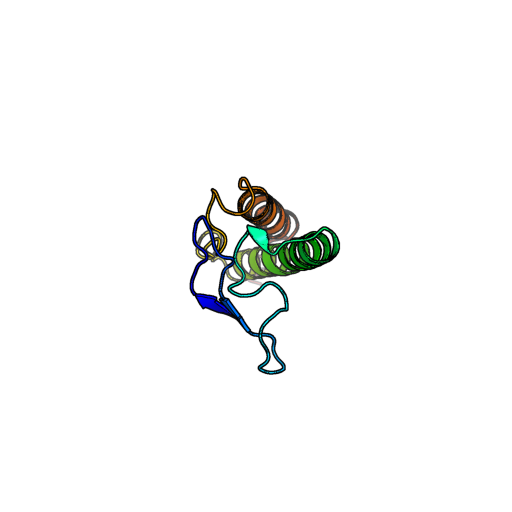0 98.25 81 TRP A O 1
ATOM 670 N N . LYS A 1 82 ? -1.426 -0.961 -7.331 1.00 97.44 82 LYS A N 1
ATOM 671 C CA . LYS A 1 82 ? -1.241 -1.390 -8.726 1.00 97.44 82 LYS A CA 1
ATOM 672 C C . LYS A 1 82 ? -0.685 -0.261 -9.587 1.00 97.44 82 LYS A C 1
ATOM 674 O O . LYS A 1 82 ? 0.286 -0.474 -10.302 1.00 97.44 82 LYS A O 1
ATOM 679 N N . GLU A 1 83 ? -1.253 0.937 -9.478 1.00 97.88 83 GLU A N 1
ATOM 680 C CA . GLU A 1 83 ? -0.794 2.113 -10.224 1.00 97.88 83 GLU A CA 1
ATOM 681 C C . GLU A 1 83 ? 0.667 2.453 -9.912 1.00 97.88 83 GLU A C 1
ATOM 683 O O . GLU A 1 83 ? 1.487 2.594 -10.817 1.00 97.88 83 GLU A O 1
ATOM 688 N N . ALA A 1 84 ? 1.018 2.552 -8.627 1.00 97.94 84 ALA A N 1
ATOM 689 C CA . ALA A 1 84 ? 2.373 2.887 -8.207 1.00 97.94 84 ALA A CA 1
ATOM 690 C C . ALA A 1 84 ? 3.387 1.796 -8.587 1.00 97.94 84 ALA A C 1
ATOM 692 O O . ALA A 1 84 ? 4.489 2.123 -9.028 1.00 97.94 84 ALA A O 1
ATOM 693 N N . TYR A 1 85 ? 3.015 0.517 -8.465 1.00 97.75 85 TYR A N 1
ATOM 694 C CA . TYR A 1 85 ? 3.837 -0.609 -8.911 1.00 97.75 85 TYR A CA 1
ATOM 695 C C . TYR A 1 85 ? 4.101 -0.551 -10.416 1.00 97.75 85 TYR A C 1
ATOM 697 O O . TYR A 1 85 ? 5.258 -0.579 -10.833 1.00 97.75 85 TYR A O 1
ATOM 705 N N . LEU A 1 86 ? 3.047 -0.411 -11.228 1.00 96.19 86 LEU A N 1
ATOM 706 C CA . LEU A 1 86 ? 3.166 -0.345 -12.685 1.00 96.19 86 LEU A CA 1
ATOM 707 C C . LEU A 1 86 ? 4.006 0.851 -13.128 1.00 96.19 86 LEU A C 1
ATOM 709 O O . LEU A 1 86 ? 4.859 0.693 -13.993 1.00 96.19 86 LEU A O 1
ATOM 713 N N . ARG A 1 87 ? 3.856 2.011 -12.479 1.00 96.62 87 ARG A N 1
ATOM 714 C CA . ARG A 1 87 ? 4.752 3.154 -12.704 1.00 96.62 87 ARG A CA 1
ATOM 715 C C . ARG A 1 87 ? 6.213 2.808 -12.422 1.00 96.62 87 ARG A C 1
ATOM 717 O O . ARG A 1 87 ? 7.070 3.116 -13.236 1.00 96.62 87 ARG A O 1
ATOM 724 N N . GLY A 1 88 ? 6.500 2.118 -11.317 1.00 96.06 88 GLY A N 1
ATOM 725 C CA . GLY A 1 88 ? 7.855 1.645 -11.013 1.00 96.06 88 GLY A CA 1
ATOM 726 C C . GLY A 1 88 ? 8.423 0.717 -12.090 1.00 96.06 88 GLY A C 1
ATOM 727 O O . GLY A 1 88 ? 9.599 0.823 -12.436 1.00 96.06 88 GLY A O 1
ATOM 728 N N . VAL A 1 89 ? 7.591 -0.160 -12.656 1.00 95.31 89 VAL A N 1
ATOM 729 C CA . VAL A 1 89 ? 7.975 -1.054 -13.760 1.00 95.31 89 VAL A CA 1
ATOM 730 C C . VAL A 1 89 ? 8.230 -0.281 -15.058 1.00 95.31 89 VAL A C 1
ATOM 732 O O . VAL A 1 89 ? 9.234 -0.529 -15.725 1.00 95.31 89 VAL A O 1
ATOM 735 N N . SER A 1 90 ? 7.334 0.636 -15.424 1.00 94.31 90 SER A N 1
ATOM 736 C CA . SER A 1 90 ? 7.384 1.387 -16.684 1.00 94.31 90 SER A CA 1
ATOM 737 C C . SER A 1 90 ? 8.492 2.438 -16.713 1.00 94.31 90 SER A C 1
ATOM 739 O O . SER A 1 90 ? 9.191 2.547 -17.717 1.00 94.31 90 SER A O 1
ATOM 741 N N . ASP A 1 91 ? 8.686 3.167 -15.612 1.00 93.44 91 ASP A N 1
ATOM 742 C CA . ASP A 1 91 ? 9.658 4.263 -15.521 1.00 93.44 91 ASP A CA 1
ATOM 743 C C . ASP A 1 91 ? 11.106 3.745 -15.399 1.00 93.44 91 ASP A C 1
ATOM 745 O O . ASP A 1 91 ? 12.054 4.521 -15.500 1.00 93.44 91 ASP A O 1
ATOM 749 N N . THR A 1 92 ? 11.296 2.435 -15.185 1.00 88.50 92 THR A N 1
ATOM 750 C CA . THR A 1 92 ? 12.615 1.810 -15.019 1.00 88.50 92 THR A CA 1
ATOM 751 C C . THR A 1 92 ? 13.102 1.178 -16.329 1.00 88.50 92 THR A C 1
ATOM 753 O O . THR A 1 92 ? 12.561 0.150 -16.766 1.00 88.50 92 THR A O 1
ATOM 756 N N . PRO A 1 93 ? 14.169 1.719 -16.951 1.00 81.56 93 PRO A N 1
ATOM 757 C CA . PRO A 1 93 ? 14.784 1.110 -18.123 1.00 81.56 93 PRO A CA 1
ATOM 758 C C . PRO A 1 93 ? 15.340 -0.279 -17.791 1.00 81.56 93 PRO A C 1
ATOM 760 O O . PRO A 1 93 ? 15.938 -0.482 -16.732 1.00 81.56 93 PRO A O 1
ATOM 763 N N . ILE A 1 94 ? 15.197 -1.236 -18.712 1.00 75.25 94 ILE A N 1
ATOM 764 C CA . ILE A 1 94 ? 15.911 -2.513 -18.600 1.00 75.25 94 ILE A CA 1
ATOM 765 C C . ILE A 1 94 ? 17.387 -2.211 -18.845 1.00 75.25 94 ILE A C 1
ATOM 767 O O . ILE A 1 94 ? 17.750 -1.757 -19.931 1.00 75.25 94 ILE A O 1
ATOM 771 N N . LYS A 1 95 ? 18.251 -2.481 -17.864 1.00 64.44 95 LYS A N 1
ATOM 772 C CA . LYS A 1 95 ? 19.686 -2.582 -18.135 1.00 64.44 95 LYS A CA 1
ATOM 773 C C . LYS A 1 95 ? 19.904 -3.860 -18.934 1.00 64.44 95 LYS A C 1
ATOM 775 O O . LYS A 1 95 ? 20.067 -4.931 -18.359 1.00 64.44 95 LYS A O 1
ATOM 780 N N . VAL A 1 96 ? 19.853 -3.757 -20.258 1.00 58.03 96 VAL A N 1
ATOM 781 C CA . VAL A 1 96 ? 20.361 -4.823 -21.119 1.00 58.03 96 VAL A CA 1
ATOM 782 C C . VAL A 1 96 ? 21.862 -4.854 -20.865 1.00 58.03 96 VAL A C 1
ATOM 784 O O . VAL A 1 96 ? 22.541 -3.850 -21.078 1.00 58.03 96 VAL A O 1
ATOM 787 N N . ALA A 1 97 ? 22.370 -5.958 -20.319 1.00 56.22 97 ALA A N 1
ATOM 788 C CA . ALA A 1 97 ? 23.805 -6.174 -20.277 1.00 56.22 97 ALA A CA 1
ATOM 789 C C . ALA A 1 97 ? 24.274 -6.221 -21.733 1.00 56.22 97 ALA A C 1
ATOM 791 O O . ALA A 1 97 ? 23.977 -7.175 -22.451 1.00 56.22 97 ALA A O 1
ATOM 792 N N . THR A 1 98 ? 24.926 -5.154 -22.192 1.00 48.41 98 THR A N 1
ATOM 793 C CA . THR A 1 98 ? 25.641 -5.166 -23.461 1.00 48.41 98 THR A CA 1
ATOM 794 C C . THR A 1 98 ? 26.724 -6.223 -23.318 1.00 48.41 98 THR A C 1
ATOM 796 O O . THR A 1 98 ? 27.685 -6.029 -22.576 1.00 48.41 98 THR A O 1
ATOM 799 N N . VAL A 1 99 ? 26.518 -7.377 -23.949 1.00 48.56 99 VAL A N 1
ATOM 800 C CA . VAL A 1 99 ? 27.570 -8.376 -24.107 1.00 48.56 99 VAL A CA 1
ATOM 801 C C . VAL A 1 99 ? 28.556 -7.751 -25.092 1.00 48.56 99 VAL A C 1
ATOM 803 O O . VAL A 1 99 ? 28.218 -7.577 -26.263 1.00 48.56 99 VAL A O 1
ATOM 806 N N . ALA A 1 100 ? 29.690 -7.286 -24.573 1.00 49.44 100 ALA A N 1
ATOM 807 C CA . ALA A 1 100 ? 30.845 -6.866 -25.358 1.00 49.44 100 ALA A CA 1
ATOM 808 C C . ALA A 1 100 ? 31.795 -8.054 -25.524 1.00 49.44 100 ALA A C 1
ATOM 810 O O . ALA A 1 100 ? 31.891 -8.851 -24.560 1.00 49.44 100 ALA A O 1
#

Sequence (100 aa):
MFTAFGTRYHAPVYRLDSGKNASWSSLDSSKFDTALQKELRIFILRKAFSMGVKDRVNLKVGETDNFFHHEFLSGWPHTLWKEAYLRGVSDTPIKVATVA